Protein AF-A0A3R7CVQ9-F1 (afdb_monomer)

Sequence (141 aa):
MKHILGLKKDEKTDKIVISDDAREYREIAVYHALCWIHEIRLYKKLNPLIDYHRVQLKKFPTRVWAFYDLLDRFRKNPDEEEKGKLETEFDELFSIETGYEELDKRIALTKKKKEELLLVLRFPEIPLHNNPAELALREPW

Foldseek 3Di:
DCVVVVHDVQDADCDEAEELPDVVNVRHHPHYAYQLLSLLVVLVPDDDDDPLVVVLSQPLSVLSVVLVVLLLVCLVPPDPVSLVVSLVSLQVSLCDDSVPVVVVVSSVVVSVCSCRQSVCNVVSPDDSHNDPVSVVVPDHD

Structure (mmCIF, N/CA/C/O backbone):
data_AF-A0A3R7CVQ9-F1
#
_entry.id   AF-A0A3R7CVQ9-F1
#
loop_
_atom_site.group_PDB
_atom_site.id
_atom_site.type_symbol
_atom_site.label_atom_id
_atom_site.label_alt_id
_atom_site.label_comp_id
_atom_site.label_asym_id
_atom_site.label_entity_id
_atom_site.label_seq_id
_atom_site.pdbx_PDB_ins_code
_atom_site.Cartn_x
_atom_site.Cartn_y
_atom_site.Cartn_z
_atom_site.occupancy
_atom_site.B_iso_or_equiv
_atom_site.auth_seq_id
_atom_site.auth_comp_id
_atom_site.auth_asym_id
_atom_site.auth_atom_id
_atom_site.pdbx_PDB_model_num
ATOM 1 N N . MET A 1 1 ? -16.492 20.052 3.100 1.00 57.16 1 MET A N 1
ATOM 2 C CA . MET A 1 1 ? -16.588 18.794 3.878 1.00 57.16 1 MET A CA 1
ATOM 3 C C . MET A 1 1 ? -16.961 19.016 5.348 1.00 57.16 1 MET A C 1
ATOM 5 O O . MET A 1 1 ? -18.021 18.554 5.736 1.00 57.16 1 MET A O 1
ATOM 9 N N . LYS A 1 2 ? -16.182 19.763 6.154 1.00 56.28 2 LYS A N 1
ATOM 10 C CA . LYS A 1 2 ? -16.447 19.983 7.602 1.00 56.28 2 LYS A CA 1
ATOM 11 C C . LYS A 1 2 ? -17.868 20.489 7.924 1.00 56.28 2 LYS A C 1
ATOM 13 O O . LYS A 1 2 ? -18.545 19.898 8.752 1.00 56.28 2 LYS A O 1
ATOM 18 N N . HIS A 1 3 ? -18.366 21.481 7.176 1.00 55.53 3 HIS A N 1
ATOM 19 C CA . HIS A 1 3 ? -19.740 21.998 7.314 1.00 55.53 3 HIS A CA 1
ATOM 20 C C . HIS A 1 3 ? -20.831 20.969 6.951 1.00 55.53 3 HIS A C 1
ATOM 22 O O . HIS A 1 3 ? -21.916 20.998 7.516 1.00 55.53 3 HIS A O 1
ATOM 28 N N . ILE A 1 4 ? -20.559 20.044 6.021 1.00 61.12 4 ILE A N 1
ATOM 29 C CA . ILE A 1 4 ? -21.501 18.971 5.641 1.00 61.12 4 ILE A CA 1
ATOM 30 C C . ILE A 1 4 ? -21.590 17.922 6.761 1.00 61.12 4 ILE A C 1
ATOM 32 O O . ILE A 1 4 ? -22.634 17.317 6.965 1.00 61.12 4 ILE A O 1
ATOM 36 N N . LEU A 1 5 ? -20.499 17.742 7.509 1.00 60.06 5 LEU A N 1
ATOM 37 C CA . LEU A 1 5 ? -20.394 16.805 8.627 1.00 60.06 5 LEU A CA 1
ATOM 38 C C . LEU A 1 5 ? -20.748 17.435 9.986 1.00 60.06 5 LEU A C 1
ATOM 40 O O . LEU A 1 5 ? -20.657 16.753 11.000 1.00 60.06 5 LEU A O 1
ATOM 44 N N . GLY A 1 6 ? -21.129 18.718 10.022 1.00 64.31 6 GLY A N 1
ATOM 45 C CA . GLY A 1 6 ? -21.463 19.436 11.258 1.00 64.31 6 GLY A CA 1
ATOM 46 C C . GLY A 1 6 ? -20.279 19.707 12.196 1.00 64.31 6 GLY A C 1
ATOM 47 O O . GLY A 1 6 ? -20.505 20.060 13.349 1.00 64.31 6 GLY A O 1
ATOM 48 N N . LEU A 1 7 ? -19.036 19.553 11.726 1.00 66.06 7 LEU A N 1
ATOM 49 C CA . LEU A 1 7 ? -17.829 19.748 12.537 1.00 66.06 7 LEU A CA 1
ATOM 50 C C . LEU A 1 7 ? 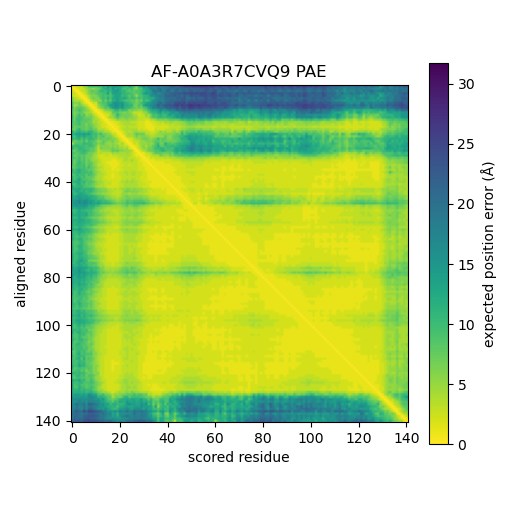-17.507 21.239 12.693 1.00 66.06 7 LEU A C 1
ATOM 52 O O . LEU A 1 7 ? -17.510 21.991 11.707 1.00 66.06 7 LEU A O 1
ATOM 56 N N . LYS A 1 8 ? -17.177 21.663 13.919 1.00 72.31 8 LYS A N 1
ATOM 57 C CA . LYS A 1 8 ? -16.648 23.008 14.189 1.00 72.31 8 LYS A CA 1
ATOM 58 C C . LYS A 1 8 ? -15.263 23.183 13.559 1.00 72.31 8 LYS A C 1
ATOM 60 O O . LYS A 1 8 ? -14.588 22.231 13.164 1.00 72.31 8 LYS A O 1
ATOM 65 N N . LYS A 1 9 ? -14.821 24.440 13.459 1.00 58.44 9 LYS A N 1
ATOM 66 C CA . LYS A 1 9 ? -13.445 24.765 13.065 1.00 58.44 9 LYS A CA 1
ATOM 67 C C . LYS A 1 9 ? -12.492 24.071 14.055 1.00 58.44 9 LYS A C 1
ATOM 69 O O . LYS A 1 9 ? -12.669 24.222 15.256 1.00 58.44 9 LYS A O 1
ATOM 74 N N . ASP A 1 10 ? -11.564 23.277 13.523 1.00 68.31 10 ASP A N 1
ATOM 75 C CA . ASP A 1 10 ? -10.558 22.470 14.243 1.00 68.31 10 ASP A CA 1
ATOM 76 C C . ASP A 1 10 ? -11.056 21.186 14.943 1.00 68.31 10 ASP A C 1
ATOM 78 O O . ASP A 1 10 ? -10.265 20.466 15.549 1.00 68.31 10 ASP A O 1
ATOM 82 N N . GLU A 1 11 ? -12.334 20.826 14.789 1.00 75.19 11 GLU A N 1
ATOM 83 C CA . GLU A 1 11 ? -12.881 19.562 15.294 1.00 75.19 11 GLU A CA 1
ATOM 84 C C . GLU A 1 11 ? -12.621 18.411 14.305 1.00 75.19 11 GLU A C 1
ATOM 86 O O . GLU A 1 11 ? -12.920 18.517 13.109 1.00 75.19 11 GLU A O 1
ATOM 91 N N . LYS A 1 12 ? -12.072 17.299 14.810 1.00 77.88 12 LYS A N 1
ATOM 92 C CA . LYS A 1 12 ? -11.920 16.038 14.073 1.00 77.88 12 LYS A CA 1
ATOM 93 C C . LYS A 1 12 ? -12.918 15.012 14.594 1.00 77.88 12 LYS A C 1
ATOM 95 O O . LYS A 1 12 ? -13.180 14.956 15.788 1.00 77.88 12 LYS A O 1
ATOM 100 N N . THR A 1 13 ? -13.445 14.181 13.702 1.00 78.81 13 THR A N 1
ATOM 101 C CA . THR A 1 13 ? -14.254 13.025 14.097 1.00 78.81 13 THR A CA 1
ATOM 102 C C . THR A 1 13 ? -13.368 11.838 14.474 1.00 78.81 13 THR A C 1
ATOM 104 O O . THR A 1 13 ? -12.342 11.597 13.835 1.00 78.81 13 THR A O 1
ATOM 107 N N . ASP A 1 14 ? -13.805 11.056 15.460 1.00 79.62 14 ASP A N 1
ATOM 108 C CA . ASP A 1 14 ? -13.195 9.764 15.808 1.00 79.62 14 ASP A CA 1
ATOM 109 C C . ASP A 1 14 ? -13.540 8.656 14.797 1.00 79.62 14 ASP A C 1
ATOM 111 O O . ASP A 1 14 ? -13.002 7.552 14.863 1.00 79.62 14 ASP A O 1
ATOM 115 N N . LYS A 1 15 ? -14.434 8.933 13.835 1.00 84.38 15 LYS A N 1
ATOM 116 C CA . LYS A 1 15 ? -14.744 8.001 12.747 1.00 84.38 15 LYS A CA 1
ATOM 117 C C . LYS A 1 15 ? -13.544 7.846 11.821 1.00 84.38 15 LYS A C 1
ATOM 119 O O . LYS A 1 15 ? -12.956 8.834 11.384 1.00 84.38 15 LYS A O 1
ATOM 124 N N . ILE A 1 16 ? -13.260 6.603 11.447 1.00 86.81 16 ILE A N 1
ATOM 125 C CA . ILE A 1 16 ? -12.266 6.296 10.422 1.00 86.81 16 ILE A CA 1
ATOM 126 C C . ILE A 1 16 ? -12.828 6.704 9.061 1.00 86.81 16 ILE A C 1
ATOM 128 O O . ILE A 1 16 ? -13.945 6.330 8.695 1.00 86.81 16 ILE A O 1
ATOM 132 N N . VAL A 1 17 ? -12.049 7.473 8.307 1.00 88.94 17 VAL A N 1
ATOM 133 C CA . VAL A 1 17 ? -12.377 7.863 6.932 1.00 88.94 17 VAL A CA 1
ATOM 134 C C . VAL A 1 17 ? -11.437 7.150 5.972 1.00 88.94 17 VAL A C 1
ATOM 136 O O . VAL A 1 17 ? -10.241 7.086 6.234 1.00 88.94 17 VAL A O 1
ATOM 139 N N . ILE A 1 18 ? -11.964 6.654 4.850 1.00 89.25 18 ILE A N 1
ATOM 140 C CA . ILE A 1 18 ? -11.174 6.069 3.760 1.00 89.25 18 ILE A CA 1
ATOM 141 C C . ILE A 1 18 ? -11.317 6.953 2.522 1.00 89.25 18 ILE A C 1
ATOM 143 O O . ILE A 1 18 ? -12.440 7.231 2.095 1.00 89.25 18 ILE A O 1
ATOM 147 N N . SER A 1 19 ? -10.205 7.390 1.929 1.00 89.06 19 SER A N 1
ATOM 148 C CA . SER A 1 19 ? -10.230 8.210 0.707 1.00 89.06 19 SER A CA 1
ATOM 149 C C . SER A 1 19 ? -9.088 7.892 -0.264 1.00 89.06 19 SER A C 1
ATOM 151 O O . SER A 1 19 ? -8.238 7.043 -0.009 1.00 89.06 19 SER A O 1
ATOM 153 N N . ASP A 1 20 ? -9.086 8.571 -1.405 1.00 83.00 20 ASP A N 1
ATOM 154 C CA . ASP A 1 20 ? -8.106 8.495 -2.493 1.00 83.00 20 ASP A CA 1
ATOM 155 C C . ASP A 1 20 ? -6.857 9.375 -2.277 1.00 83.00 20 ASP A C 1
ATOM 157 O O . ASP A 1 20 ? -6.151 9.679 -3.235 1.00 83.00 20 ASP A O 1
ATOM 161 N N . ASP A 1 21 ? -6.574 9.776 -1.031 1.00 80.69 21 ASP A N 1
ATOM 162 C CA . ASP A 1 21 ? -5.526 10.746 -0.659 1.00 80.69 21 ASP A CA 1
ATOM 163 C C . ASP A 1 21 ? -5.850 12.215 -1.010 1.00 80.69 21 ASP A C 1
ATOM 165 O O . ASP A 1 21 ? -4.967 13.072 -1.106 1.00 80.69 21 ASP A O 1
ATOM 169 N N . ALA A 1 22 ? -7.135 12.550 -1.159 1.00 75.12 22 ALA A N 1
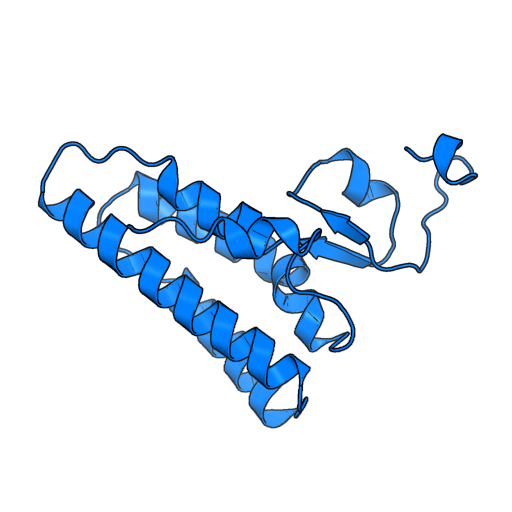ATOM 170 C CA . ALA A 1 22 ? -7.580 13.941 -1.206 1.00 75.12 22 ALA A CA 1
ATOM 171 C C . ALA A 1 22 ? -7.257 14.680 0.116 1.00 75.12 22 ALA A C 1
ATOM 173 O O . ALA A 1 22 ? -7.587 14.224 1.219 1.00 75.12 22 ALA A O 1
ATOM 174 N N . ARG A 1 23 ? -6.582 15.835 0.006 1.00 71.00 23 ARG A N 1
ATOM 175 C CA . ARG A 1 23 ? -5.997 16.587 1.140 1.00 71.00 23 ARG A CA 1
ATOM 176 C C . ARG A 1 23 ? -7.042 17.021 2.163 1.00 71.00 23 ARG A C 1
ATOM 178 O O . ARG A 1 23 ? -6.747 17.107 3.351 1.00 71.00 23 ARG A O 1
ATOM 185 N N . GLU A 1 24 ? -8.265 17.255 1.707 1.00 71.69 24 GLU A N 1
ATOM 186 C CA . GLU A 1 24 ? -9.402 17.714 2.495 1.00 71.69 24 GLU A CA 1
ATOM 187 C C . GLU A 1 24 ? -9.794 16.729 3.605 1.00 71.69 24 GLU A C 1
ATOM 189 O O . GLU A 1 24 ? -10.427 17.140 4.576 1.00 71.69 24 GLU A O 1
ATOM 194 N N . TYR A 1 25 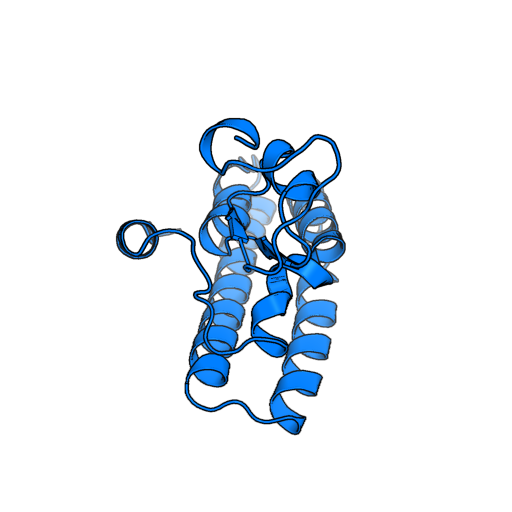? -9.414 15.450 3.492 1.00 70.12 25 TYR A N 1
ATOM 195 C CA . TYR A 1 25 ? -9.742 14.411 4.472 1.00 70.12 25 TYR A CA 1
ATOM 196 C C . TYR A 1 25 ? -8.747 14.320 5.640 1.00 70.12 25 TYR A C 1
ATOM 198 O O . TYR A 1 25 ? -9.114 13.888 6.734 1.00 70.12 25 TYR A O 1
ATOM 206 N N . ARG A 1 26 ? -7.511 14.802 5.466 1.00 69.81 26 ARG A N 1
ATOM 207 C CA . ARG A 1 26 ? -6.471 14.739 6.514 1.00 69.81 26 ARG A CA 1
ATOM 208 C C . ARG A 1 26 ? -6.814 15.584 7.746 1.00 69.81 26 ARG A C 1
ATOM 210 O O . ARG A 1 26 ? -6.346 15.333 8.857 1.00 69.81 26 ARG A O 1
ATOM 217 N N . GLU A 1 27 ? -7.660 16.593 7.561 1.00 73.44 27 GLU A N 1
ATOM 218 C CA . GLU A 1 27 ? -8.052 17.518 8.621 1.00 73.44 27 GLU A CA 1
ATOM 219 C C . GLU A 1 27 ? -9.411 17.218 9.261 1.00 73.44 27 GLU A C 1
ATOM 221 O O . GLU A 1 27 ? -9.839 17.996 10.114 1.00 73.44 27 GLU A O 1
ATOM 226 N N . ILE A 1 28 ? -10.119 16.164 8.838 1.00 77.56 28 ILE A N 1
ATOM 227 C CA . ILE A 1 28 ? -11.487 15.901 9.321 1.00 77.56 28 ILE A CA 1
ATOM 228 C C . ILE A 1 28 ? -11.587 14.711 10.266 1.00 77.56 28 ILE A C 1
ATOM 230 O O . ILE A 1 28 ? -12.525 14.678 11.052 1.00 77.56 28 ILE A O 1
ATOM 234 N N . ALA A 1 29 ? -10.651 13.762 10.211 1.00 81.81 29 ALA A N 1
ATOM 235 C CA . ALA A 1 29 ? -10.688 12.541 11.009 1.00 81.81 29 ALA A CA 1
ATOM 236 C C . ALA A 1 29 ? -9.405 12.363 11.824 1.00 81.81 29 ALA A C 1
ATOM 238 O O . ALA A 1 29 ? -8.316 12.759 11.393 1.00 81.81 29 ALA A O 1
ATOM 239 N N . VAL A 1 30 ? -9.545 11.776 13.013 1.00 83.75 30 VAL A N 1
ATOM 240 C CA . VAL A 1 30 ? -8.409 11.327 13.835 1.00 83.75 30 VAL A CA 1
ATOM 241 C C . VAL A 1 30 ? -7.674 10.186 13.132 1.00 83.75 30 VAL A C 1
ATOM 243 O O . VAL A 1 30 ? -6.448 10.153 13.125 1.00 83.75 30 VAL A O 1
ATOM 246 N N . TYR A 1 31 ? -8.433 9.303 12.481 1.00 88.56 31 TYR A N 1
ATOM 247 C CA . TYR A 1 31 ? -7.938 8.151 11.743 1.00 88.56 31 TYR A CA 1
ATOM 248 C C . TYR A 1 31 ? -8.315 8.263 10.266 1.00 88.56 31 TYR A C 1
ATOM 250 O O . TYR A 1 31 ? -9.496 8.322 9.911 1.00 88.56 31 TYR A O 1
ATOM 258 N N . HIS A 1 32 ? -7.307 8.283 9.398 1.00 91.62 32 HIS A N 1
ATOM 259 C CA . HIS A 1 32 ? -7.481 8.370 7.952 1.00 91.62 32 HIS A CA 1
ATOM 260 C C . HIS A 1 32 ? -6.769 7.197 7.283 1.00 91.62 32 HIS A C 1
ATOM 262 O O . HIS A 1 32 ? -5.554 7.065 7.384 1.00 91.62 32 HIS A O 1
ATOM 268 N N . ALA A 1 33 ? -7.546 6.335 6.633 1.00 93.75 33 ALA A N 1
ATOM 269 C CA . ALA A 1 33 ? -7.053 5.250 5.801 1.00 93.75 33 ALA A CA 1
ATOM 270 C C . ALA A 1 33 ? -7.024 5.672 4.329 1.00 93.75 33 ALA A C 1
ATOM 272 O O . ALA A 1 33 ? -7.877 6.431 3.853 1.00 93.75 33 ALA A O 1
ATOM 273 N N . LEU A 1 34 ? -6.076 5.117 3.581 1.00 94.88 34 LEU A N 1
ATOM 274 C CA . LEU A 1 34 ? -6.024 5.285 2.133 1.00 94.88 34 LEU A CA 1
ATOM 275 C C . LEU A 1 34 ? -6.622 4.083 1.408 1.00 94.88 34 LEU A C 1
ATOM 277 O O . LEU A 1 34 ? -6.418 2.931 1.780 1.00 94.88 34 LEU A O 1
ATOM 281 N N . CYS A 1 35 ? -7.363 4.367 0.338 1.00 94.12 35 CYS A N 1
ATOM 282 C CA . CYS A 1 35 ? -7.913 3.342 -0.535 1.00 94.12 35 CYS A CA 1
ATOM 283 C C . CYS A 1 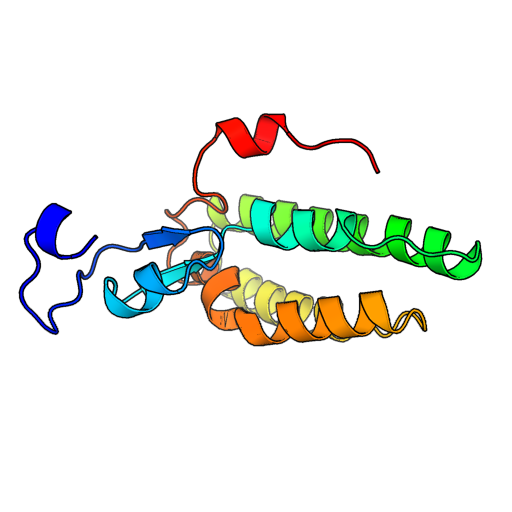35 ? -6.782 2.672 -1.328 1.00 94.12 35 CYS A C 1
ATOM 285 O O . CYS A 1 35 ? -6.161 3.289 -2.201 1.00 94.12 35 CYS A O 1
ATOM 287 N N . TRP A 1 36 ? -6.579 1.377 -1.092 1.00 95.56 36 TRP A N 1
ATOM 288 C CA . TRP A 1 36 ? -5.580 0.578 -1.798 1.00 95.56 36 TRP A CA 1
ATOM 289 C C . TRP A 1 36 ? -5.810 0.528 -3.306 1.00 95.56 36 TRP A C 1
ATOM 291 O O . TRP A 1 36 ? -4.853 0.522 -4.075 1.00 95.56 36 TRP A O 1
ATOM 301 N N . ILE A 1 37 ? -7.066 0.536 -3.759 1.00 92.56 37 ILE A N 1
ATOM 302 C CA . ILE A 1 37 ? -7.380 0.509 -5.193 1.00 92.56 37 ILE A CA 1
ATOM 303 C C . ILE A 1 37 ? -6.897 1.793 -5.872 1.00 92.56 37 ILE A C 1
ATOM 305 O O . ILE A 1 37 ? -6.328 1.739 -6.964 1.00 92.56 37 ILE A O 1
ATOM 309 N N . HIS A 1 38 ? -7.071 2.944 -5.217 1.00 92.12 38 HIS A N 1
ATOM 310 C CA . HIS A 1 38 ? -6.544 4.211 -5.716 1.00 92.12 38 HIS A CA 1
ATOM 311 C C . HIS A 1 38 ? -5.024 4.207 -5.760 1.00 92.12 38 HIS A C 1
ATOM 313 O O . HIS A 1 38 ? -4.463 4.595 -6.782 1.00 92.12 38 HIS A O 1
ATOM 319 N N . GLU A 1 39 ? -4.371 3.713 -4.709 1.00 94.88 39 GLU A N 1
ATOM 320 C CA . GLU A 1 39 ? -2.913 3.613 -4.674 1.00 94.88 39 GLU A CA 1
ATOM 321 C C . GLU A 1 39 ? -2.388 2.696 -5.795 1.00 94.88 39 GLU A C 1
ATOM 323 O O . GLU A 1 39 ? -1.515 3.095 -6.563 1.00 94.88 39 GLU A O 1
ATOM 328 N N . ILE A 1 40 ? -2.995 1.521 -6.000 1.00 93.88 40 ILE A N 1
ATOM 329 C CA . ILE A 1 40 ? -2.604 0.577 -7.061 1.00 93.88 40 ILE A CA 1
ATOM 330 C C . ILE A 1 40 ? -2.819 1.170 -8.466 1.00 93.88 40 ILE A C 1
ATOM 332 O O . ILE A 1 40 ? -1.999 0.978 -9.370 1.00 93.88 40 ILE A O 1
ATOM 336 N N . ARG A 1 41 ? -3.898 1.932 -8.684 1.00 91.44 41 ARG A N 1
ATOM 337 C CA . ARG A 1 41 ? -4.161 2.600 -9.975 1.00 91.44 41 ARG A CA 1
ATOM 338 C C . ARG A 1 41 ? -3.089 3.620 -10.345 1.00 91.44 41 ARG A C 1
ATOM 340 O O . ARG A 1 41 ? -2.929 3.925 -11.526 1.00 91.44 41 ARG A O 1
ATOM 347 N N . LEU A 1 42 ? -2.340 4.149 -9.380 1.00 93.75 42 LEU A N 1
ATOM 348 C CA . LEU A 1 42 ? -1.274 5.105 -9.665 1.00 93.75 42 LEU A CA 1
ATOM 349 C C . LEU A 1 42 ? -0.117 4.485 -10.453 1.00 93.75 42 LEU A C 1
ATOM 351 O O . LEU A 1 42 ? 0.501 5.195 -11.248 1.00 93.75 42 LEU A O 1
ATOM 355 N N . TYR A 1 43 ? 0.139 3.182 -10.299 1.00 94.88 43 TYR A N 1
ATOM 356 C CA . TYR A 1 43 ? 1.127 2.479 -11.118 1.00 94.88 43 TYR A CA 1
ATOM 357 C C . TYR A 1 43 ? 0.684 2.408 -12.591 1.00 94.88 43 TYR A C 1
ATOM 359 O O . TYR A 1 43 ? 1.517 2.550 -13.478 1.00 94.88 43 TYR A O 1
ATOM 367 N N . LYS A 1 44 ? -0.624 2.275 -12.881 1.00 89.81 44 LYS A N 1
ATOM 368 C CA . LYS A 1 44 ? -1.147 2.165 -14.265 1.00 89.81 44 LYS A CA 1
ATOM 369 C C . LYS A 1 44 ? -0.936 3.425 -15.095 1.00 89.81 44 LYS A C 1
ATOM 371 O O . LYS A 1 44 ? -0.987 3.376 -16.317 1.00 89.81 44 LYS A O 1
ATOM 376 N N . LYS A 1 45 ? -0.723 4.561 -14.429 1.00 91.88 45 LYS A N 1
ATOM 377 C CA . LYS A 1 45 ? -0.495 5.854 -15.081 1.00 91.88 45 LYS A CA 1
ATOM 378 C C . LYS A 1 45 ? 0.927 5.998 -15.632 1.00 91.88 45 LYS A C 1
ATOM 380 O O . LYS A 1 45 ? 1.200 6.979 -16.317 1.00 91.88 45 LYS A O 1
ATOM 385 N N . LEU A 1 46 ? 1.827 5.067 -15.313 1.00 95.25 46 LEU A N 1
ATOM 386 C CA . LEU A 1 46 ? 3.189 5.050 -15.835 1.00 95.25 46 LEU A CA 1
ATOM 387 C C . LEU A 1 46 ? 3.196 4.550 -17.285 1.00 95.25 46 LEU A C 1
ATOM 389 O O . LEU A 1 46 ? 2.512 3.584 -17.617 1.00 95.25 46 LEU A O 1
ATOM 393 N N . ASN A 1 47 ? 3.982 5.200 -18.145 1.00 94.31 47 ASN A N 1
ATOM 394 C CA . ASN A 1 47 ? 4.044 4.896 -19.576 1.00 94.31 47 ASN A CA 1
ATOM 395 C C . ASN A 1 47 ? 5.495 4.642 -20.029 1.00 94.31 47 ASN A C 1
ATOM 397 O O . ASN A 1 47 ? 6.112 5.502 -20.663 1.00 94.31 47 ASN A O 1
ATOM 401 N N . PRO A 1 48 ? 6.072 3.475 -19.690 1.00 94.62 48 PRO A N 1
ATOM 402 C CA . PRO A 1 48 ? 7.456 3.158 -20.012 1.00 94.62 48 PRO A CA 1
ATOM 403 C C . PRO A 1 48 ? 7.678 3.040 -21.523 1.00 94.62 48 PRO A C 1
ATOM 405 O O . PRO A 1 48 ? 6.900 2.397 -22.227 1.00 94.62 48 PRO A O 1
ATOM 408 N N . LEU A 1 49 ? 8.781 3.610 -22.014 1.00 92.69 49 LEU A N 1
ATOM 409 C CA . LEU A 1 49 ? 9.119 3.596 -23.442 1.00 92.69 49 LEU A CA 1
ATOM 410 C C . LEU A 1 49 ? 9.866 2.327 -23.874 1.00 92.69 49 LEU A C 1
ATOM 412 O O . LEU A 1 49 ? 9.644 1.851 -24.984 1.00 92.69 49 LEU A O 1
ATOM 416 N N . ILE A 1 50 ? 10.700 1.763 -22.995 1.00 95.12 50 ILE A N 1
ATOM 417 C CA . ILE A 1 50 ? 11.538 0.593 -23.293 1.00 95.12 50 ILE A CA 1
ATOM 418 C C . ILE A 1 50 ? 10.975 -0.695 -22.684 1.00 95.12 50 ILE A C 1
ATOM 420 O O . ILE A 1 50 ? 10.335 -0.679 -21.628 1.00 95.12 50 ILE A O 1
ATOM 424 N N . ASP A 1 51 ? 11.275 -1.825 -23.323 1.00 96.44 51 ASP A N 1
ATOM 425 C CA . ASP A 1 51 ? 10.720 -3.135 -22.962 1.00 96.44 51 ASP A CA 1
ATOM 426 C C . ASP A 1 51 ? 11.089 -3.577 -21.550 1.00 96.44 51 ASP A C 1
ATOM 428 O O . ASP A 1 51 ? 10.240 -4.090 -20.822 1.00 96.44 51 ASP A O 1
ATOM 432 N N . TYR A 1 52 ? 12.326 -3.311 -21.123 1.00 96.12 52 TYR A N 1
ATOM 433 C CA . TYR A 1 52 ? 12.759 -3.621 -19.762 1.00 96.12 52 TYR A CA 1
ATOM 434 C C . TYR A 1 52 ? 11.838 -2.963 -18.718 1.00 96.12 52 TYR A C 1
ATOM 436 O O . TYR A 1 52 ? 11.319 -3.645 -17.834 1.00 96.12 52 TYR A O 1
ATOM 444 N N . HIS A 1 53 ? 11.532 -1.670 -18.866 1.00 97.31 53 HIS A N 1
ATOM 445 C CA . HIS A 1 53 ? 10.633 -0.955 -17.954 1.00 97.31 53 HIS A CA 1
ATOM 446 C C . HIS A 1 53 ? 9.180 -1.441 -18.056 1.00 97.31 53 HIS A C 1
ATOM 448 O O . HIS A 1 53 ? 8.501 -1.530 -17.033 1.00 97.31 53 HIS A O 1
ATOM 454 N N . ARG A 1 54 ? 8.699 -1.825 -19.250 1.00 95.44 54 ARG A N 1
ATOM 455 C CA . ARG A 1 54 ? 7.373 -2.459 -19.409 1.00 95.44 54 ARG A CA 1
ATOM 456 C C . ARG A 1 54 ? 7.278 -3.757 -18.610 1.00 95.44 54 ARG A C 1
ATOM 458 O O . ARG A 1 54 ? 6.268 -4.003 -17.955 1.00 95.44 54 ARG A O 1
ATOM 465 N N . VAL A 1 55 ? 8.331 -4.576 -18.634 1.00 95.75 55 VAL A N 1
ATOM 466 C CA . VAL A 1 55 ? 8.392 -5.823 -17.859 1.00 95.75 55 VAL A CA 1
ATOM 467 C C . VAL A 1 55 ? 8.370 -5.536 -16.357 1.00 95.75 55 VAL A C 1
ATOM 469 O O . VAL A 1 55 ? 7.621 -6.197 -15.636 1.00 95.75 55 VAL A O 1
ATOM 472 N N . GLN A 1 56 ? 9.130 -4.545 -15.880 1.00 96.75 56 GLN A N 1
ATOM 473 C CA . GLN A 1 56 ? 9.101 -4.161 -14.462 1.00 96.75 56 GLN A CA 1
ATOM 474 C C . GLN A 1 56 ? 7.720 -3.651 -14.036 1.00 96.75 56 GLN A C 1
ATOM 476 O O . GLN A 1 56 ? 7.179 -4.107 -13.026 1.00 96.75 56 GLN A O 1
ATOM 481 N N . LEU A 1 57 ? 7.101 -2.791 -14.851 1.00 95.12 57 LEU A N 1
ATOM 482 C CA . LEU A 1 57 ? 5.772 -2.248 -14.578 1.00 95.12 57 LEU A CA 1
ATOM 483 C C . LEU A 1 57 ? 4.669 -3.313 -14.583 1.00 95.12 57 LEU A C 1
ATOM 485 O O . LEU A 1 57 ? 3.704 -3.171 -13.846 1.00 95.12 57 LEU A O 1
ATOM 489 N N . LYS A 1 58 ? 4.796 -4.401 -15.351 1.00 92.38 58 LYS A N 1
ATOM 490 C CA . LYS A 1 58 ? 3.849 -5.531 -15.275 1.00 92.38 58 LYS A CA 1
ATOM 491 C C . LYS A 1 58 ? 4.039 -6.377 -14.013 1.00 92.38 58 LYS A C 1
ATOM 493 O O . LYS A 1 58 ? 3.072 -6.853 -13.417 1.00 92.38 58 LYS A O 1
ATOM 498 N N . LYS A 1 59 ? 5.290 -6.573 -13.587 1.00 94.50 59 LYS A N 1
ATOM 499 C CA . LYS A 1 59 ? 5.626 -7.419 -12.431 1.00 94.50 59 LYS A CA 1
ATOM 500 C C . LYS A 1 59 ? 5.250 -6.772 -11.103 1.00 94.50 59 LYS A C 1
ATOM 502 O O . LYS A 1 59 ? 4.686 -7.448 -10.245 1.00 94.50 59 LYS A O 1
ATOM 507 N N . PHE A 1 60 ? 5.564 -5.491 -10.916 1.00 96.12 60 PHE A N 1
ATOM 508 C CA . PHE A 1 60 ? 5.447 -4.858 -9.601 1.00 96.12 60 PHE A CA 1
ATOM 509 C C . PHE A 1 60 ? 3.999 -4.790 -9.068 1.00 96.12 60 PHE A C 1
ATOM 511 O O . PHE A 1 60 ? 3.757 -5.291 -7.971 1.00 96.12 60 PHE A O 1
ATOM 518 N N . PRO A 1 61 ? 2.992 -4.313 -9.825 1.00 93.62 61 PRO A N 1
ATOM 519 C CA . PRO A 1 61 ? 1.606 -4.262 -9.357 1.00 93.62 61 PRO A CA 1
ATOM 520 C C . PRO A 1 61 ? 1.010 -5.637 -9.051 1.00 93.62 61 PRO A C 1
ATOM 522 O O . PRO A 1 61 ? 0.124 -5.738 -8.210 1.00 93.62 61 PRO A O 1
ATOM 525 N N . THR A 1 62 ? 1.504 -6.705 -9.687 1.00 93.50 62 THR A N 1
ATOM 526 C CA . THR A 1 62 ? 1.108 -8.081 -9.347 1.00 93.50 62 THR A CA 1
ATOM 527 C C . THR A 1 62 ? 1.504 -8.429 -7.910 1.00 93.50 62 THR A C 1
ATOM 529 O O . THR A 1 62 ? 0.722 -9.048 -7.193 1.00 93.50 62 THR A O 1
ATOM 532 N N . ARG A 1 63 ? 2.680 -7.973 -7.455 1.00 96.62 63 ARG A N 1
ATOM 533 C CA . ARG A 1 63 ? 3.124 -8.132 -6.061 1.00 96.62 63 ARG A CA 1
ATOM 534 C C . ARG A 1 63 ? 2.275 -7.297 -5.104 1.00 96.62 63 ARG A C 1
ATOM 536 O O . ARG A 1 63 ? 1.871 -7.799 -4.064 1.00 96.62 63 ARG A O 1
ATOM 543 N N . VAL A 1 64 ? 1.929 -6.066 -5.489 1.00 96.94 64 VAL A N 1
ATOM 544 C CA . VAL A 1 64 ? 1.041 -5.209 -4.681 1.00 96.94 64 VAL A CA 1
ATOM 545 C C . VAL A 1 64 ? -0.356 -5.819 -4.540 1.00 96.94 64 VAL A C 1
ATOM 547 O O . VAL A 1 64 ? -0.934 -5.781 -3.461 1.00 96.94 64 VAL A O 1
ATOM 550 N N . TRP A 1 65 ? -0.891 -6.443 -5.593 1.00 95.38 65 TRP A N 1
ATOM 551 C CA . TRP A 1 65 ? -2.152 -7.181 -5.502 1.00 95.38 65 TRP A CA 1
ATOM 552 C C . TRP A 1 65 ? -2.060 -8.411 -4.596 1.00 95.38 65 TRP A C 1
ATOM 554 O O . TRP A 1 65 ? -2.993 -8.661 -3.842 1.00 95.38 65 TRP A O 1
ATOM 564 N N . ALA A 1 66 ? -0.950 -9.152 -4.628 1.00 96.88 66 ALA A N 1
ATOM 565 C CA . ALA A 1 66 ? -0.747 -10.268 -3.704 1.00 96.88 66 ALA A CA 1
ATOM 566 C C . ALA A 1 66 ? -0.726 -9.791 -2.239 1.00 96.88 66 ALA A C 1
ATOM 568 O O . ALA A 1 66 ? -1.353 -10.413 -1.381 1.00 96.88 66 ALA A O 1
ATOM 569 N N . PHE A 1 67 ? -0.088 -8.648 -1.974 1.00 98.31 67 PHE A N 1
ATOM 570 C CA . PHE A 1 67 ? -0.106 -8.007 -0.660 1.00 98.31 67 PHE A CA 1
ATOM 571 C C . PHE A 1 67 ? -1.509 -7.509 -0.266 1.00 98.31 67 PHE A C 1
ATOM 573 O O . PHE A 1 67 ? -1.945 -7.692 0.867 1.00 98.31 67 PHE A O 1
ATOM 580 N N . TYR A 1 68 ? -2.276 -6.949 -1.204 1.00 97.00 68 TYR A N 1
ATOM 581 C CA . TYR A 1 68 ? -3.683 -6.604 -0.972 1.00 97.00 68 TYR A CA 1
ATOM 582 C C . TYR A 1 68 ? -4.514 -7.830 -0.554 1.00 97.00 68 TYR A C 1
ATOM 584 O O . TYR A 1 68 ? -5.303 -7.755 0.387 1.00 97.00 68 TYR A O 1
ATOM 592 N N . ASP A 1 69 ? -4.326 -8.968 -1.228 1.00 96.38 69 ASP A N 1
ATOM 593 C CA . ASP A 1 69 ? -5.040 -10.207 -0.907 1.00 96.38 69 ASP A CA 1
ATOM 594 C C . ASP A 1 69 ? -4.643 -10.742 0.487 1.00 96.38 69 ASP A C 1
ATOM 596 O O . ASP A 1 69 ? -5.482 -11.300 1.199 1.00 96.38 69 ASP A O 1
ATOM 600 N N . LEU A 1 70 ? -3.390 -10.536 0.914 1.00 98.00 70 LEU A N 1
ATOM 601 C CA . LEU A 1 70 ? -2.942 -10.810 2.285 1.00 98.00 70 LEU A CA 1
ATOM 602 C C . LEU A 1 70 ? -3.673 -9.936 3.310 1.00 98.00 70 LEU A C 1
ATOM 604 O O . LEU A 1 70 ? -4.221 -10.472 4.275 1.00 98.00 70 LEU A O 1
ATOM 608 N N . LEU A 1 71 ? -3.768 -8.626 3.068 1.00 97.94 71 LEU A N 1
ATOM 609 C CA . LEU A 1 71 ? -4.524 -7.719 3.935 1.00 97.94 71 LEU A CA 1
ATOM 610 C C . LEU A 1 71 ? -6.001 -8.119 4.035 1.00 97.94 71 LEU A C 1
ATOM 61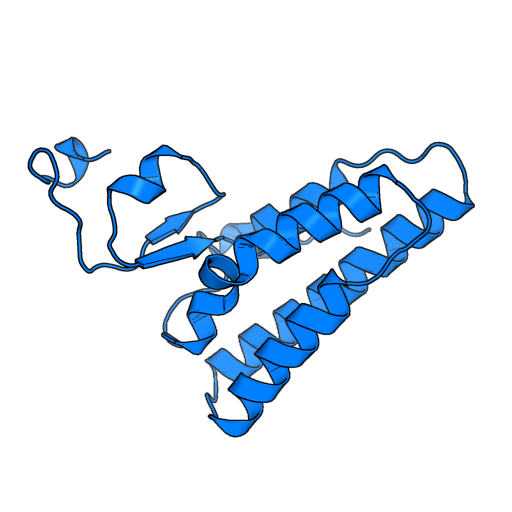2 O O . LEU A 1 71 ? -6.561 -8.111 5.129 1.00 97.94 71 LEU A O 1
ATOM 616 N N . ASP A 1 72 ? -6.644 -8.509 2.927 1.00 95.81 72 ASP A N 1
ATOM 617 C CA . ASP A 1 72 ? -8.053 -8.932 2.958 1.00 95.81 72 ASP A CA 1
ATOM 618 C C . ASP A 1 72 ? -8.251 -10.254 3.719 1.00 95.81 72 ASP A C 1
ATOM 620 O O . ASP A 1 72 ? -9.297 -10.453 4.343 1.00 95.81 72 ASP A O 1
ATOM 624 N N . ARG A 1 73 ? -7.256 -11.152 3.712 1.00 97.19 73 ARG A N 1
ATOM 625 C CA . ARG A 1 73 ? -7.262 -12.364 4.548 1.00 97.19 73 ARG A CA 1
ATOM 626 C C . ARG A 1 73 ? -7.095 -12.039 6.025 1.00 97.19 73 ARG A C 1
ATOM 628 O O . ARG A 1 73 ? -7.920 -12.492 6.815 1.00 97.19 73 ARG A O 1
ATOM 635 N N . PHE A 1 74 ? -6.090 -11.236 6.378 1.00 97.75 74 PHE A N 1
ATOM 636 C CA . PHE A 1 74 ? -5.874 -10.771 7.751 1.00 97.75 74 PHE A CA 1
ATOM 637 C C . PHE A 1 74 ? -7.146 -10.150 8.322 1.00 97.75 74 PHE A C 1
ATOM 639 O O . PHE A 1 74 ? -7.582 -10.479 9.417 1.00 97.75 74 PHE A O 1
ATOM 646 N N . ARG A 1 75 ? -7.818 -9.327 7.519 1.00 96.00 75 ARG A N 1
ATOM 647 C CA . ARG A 1 75 ? -9.060 -8.666 7.900 1.00 96.00 75 ARG A CA 1
ATOM 648 C C . ARG A 1 75 ? -10.163 -9.626 8.371 1.00 96.00 75 ARG A C 1
ATOM 650 O O . ARG A 1 75 ? -10.947 -9.293 9.253 1.00 96.00 75 ARG A O 1
ATOM 657 N N . LYS A 1 76 ? -10.233 -10.818 7.774 1.00 95.38 76 LYS A N 1
ATOM 658 C CA . LYS A 1 76 ? -11.234 -11.850 8.099 1.00 95.38 76 LYS A CA 1
ATOM 659 C C . LYS A 1 76 ? -10.860 -12.669 9.334 1.00 95.38 76 LYS A C 1
ATOM 661 O O . LYS A 1 76 ? -11.745 -13.274 9.931 1.00 95.38 76 LYS A O 1
ATOM 666 N N . ASN A 1 77 ? -9.578 -12.718 9.683 1.00 95.69 77 ASN A N 1
ATOM 667 C CA . ASN A 1 77 ? -9.055 -13.467 10.819 1.00 95.69 77 ASN A CA 1
ATOM 668 C C . ASN A 1 77 ? -7.801 -12.760 11.367 1.00 95.69 77 ASN A C 1
ATOM 670 O O . ASN A 1 77 ? -6.686 -13.182 11.043 1.00 95.69 77 ASN A O 1
ATOM 674 N N . PRO A 1 78 ? -7.974 -11.656 12.117 1.00 95.50 78 PRO A N 1
ATOM 675 C CA . PRO A 1 78 ? -6.855 -10.851 12.581 1.00 95.50 78 PRO A CA 1
ATOM 676 C C . PRO A 1 78 ? -6.042 -11.615 13.623 1.00 95.50 78 PRO A C 1
ATOM 678 O O . PRO A 1 78 ? -6.593 -12.218 14.543 1.00 95.50 78 PRO A O 1
ATOM 681 N N . ASP A 1 79 ? -4.726 -11.556 13.470 1.00 95.25 79 ASP A N 1
ATOM 682 C CA . ASP A 1 79 ? -3.756 -12.227 14.325 1.00 95.25 79 ASP A CA 1
ATOM 683 C C . ASP A 1 79 ? -2.539 -11.314 14.539 1.00 95.25 79 ASP A C 1
ATOM 685 O O . ASP A 1 79 ? -2.028 -10.717 13.591 1.00 95.25 79 ASP A O 1
ATOM 689 N N . GLU A 1 80 ? -2.086 -11.159 15.785 1.00 93.38 80 GLU A N 1
ATOM 690 C CA . GLU A 1 80 ? -1.010 -10.209 16.107 1.00 93.38 80 GLU A CA 1
ATOM 691 C C . GLU A 1 80 ? 0.358 -10.644 15.552 1.00 93.38 80 GLU A C 1
ATOM 693 O O . GLU A 1 80 ? 1.187 -9.785 15.246 1.00 93.38 80 GLU A O 1
ATOM 698 N N . GLU A 1 81 ? 0.605 -11.946 15.367 1.00 95.81 81 GLU A N 1
ATOM 699 C CA . GLU A 1 81 ? 1.833 -12.419 14.717 1.00 95.81 81 GLU A CA 1
ATOM 700 C C . GLU A 1 81 ? 1.802 -12.087 13.218 1.00 95.81 81 GLU A C 1
ATOM 702 O O . GLU A 1 81 ? 2.768 -11.546 12.671 1.00 95.81 81 GLU A O 1
ATOM 707 N N . GLU A 1 82 ? 0.671 -12.349 12.558 1.00 96.44 82 GLU A N 1
ATOM 708 C CA . GLU A 1 82 ? 0.462 -12.026 11.144 1.00 96.44 82 GLU A CA 1
ATOM 709 C C . GLU A 1 82 ? 0.542 -10.519 10.882 1.00 96.44 82 GLU A C 1
ATOM 711 O O . GLU A 1 82 ? 1.127 -10.084 9.892 1.00 96.44 82 GLU A O 1
ATOM 716 N N . LYS A 1 83 ? 0.033 -9.696 11.801 1.00 97.75 83 LYS A N 1
ATOM 717 C CA . LYS A 1 83 ? 0.155 -8.238 11.726 1.00 97.75 83 LYS A CA 1
ATOM 718 C C . LYS A 1 83 ? 1.609 -7.780 11.609 1.00 97.75 83 LYS A C 1
ATOM 720 O O . LYS A 1 83 ? 1.926 -7.004 10.708 1.00 97.75 83 LYS A O 1
ATOM 725 N N . GLY A 1 84 ? 2.495 -8.280 12.473 1.00 97.81 84 GLY A N 1
ATOM 726 C CA . GLY A 1 84 ? 3.921 -7.938 12.420 1.00 97.81 84 GLY A CA 1
ATOM 727 C C . GLY A 1 84 ? 4.596 -8.411 11.126 1.00 97.81 84 GLY A C 1
ATOM 728 O O . GLY A 1 84 ? 5.439 -7.704 10.561 1.00 97.81 84 GLY A O 1
ATOM 729 N N . LYS A 1 85 ? 4.180 -9.572 10.600 1.00 98.19 85 LYS A N 1
ATOM 730 C CA . LYS A 1 85 ? 4.648 -10.073 9.296 1.00 98.19 85 LYS A CA 1
ATOM 731 C C . LYS A 1 85 ? 4.218 -9.155 8.156 1.00 98.19 85 LYS A C 1
ATOM 733 O O . LYS A 1 85 ? 5.055 -8.801 7.333 1.00 98.19 85 LYS A O 1
ATOM 738 N N . LEU A 1 86 ? 2.965 -8.701 8.143 1.00 98.69 86 LEU A N 1
ATOM 739 C CA . LEU A 1 86 ? 2.442 -7.797 7.112 1.00 98.69 86 LEU A CA 1
ATOM 740 C C . LEU A 1 86 ? 3.118 -6.425 7.134 1.00 98.69 86 LEU A C 1
ATOM 742 O O . LEU A 1 86 ? 3.382 -5.853 6.077 1.00 98.69 86 LEU A O 1
ATOM 746 N N . GLU A 1 87 ? 3.438 -5.898 8.317 1.00 98.56 87 GLU A N 1
ATOM 747 C CA . GLU A 1 87 ? 4.211 -4.656 8.439 1.00 98.56 87 GLU A CA 1
ATOM 748 C C . GLU A 1 87 ? 5.626 -4.793 7.868 1.00 98.56 87 GLU A C 1
ATOM 750 O O . GLU A 1 87 ? 6.120 -3.846 7.248 1.00 98.56 87 GLU A O 1
ATOM 755 N N . THR A 1 88 ? 6.254 -5.957 8.058 1.00 98.56 88 THR A N 1
ATOM 756 C CA . THR A 1 88 ? 7.582 -6.276 7.513 1.00 98.56 88 THR A CA 1
ATOM 757 C C . THR A 1 88 ? 7.522 -6.483 6.001 1.00 98.56 88 THR A C 1
ATOM 759 O O . THR A 1 88 ? 8.293 -5.873 5.264 1.00 98.56 88 THR A O 1
ATOM 762 N N . GLU A 1 89 ? 6.557 -7.266 5.516 1.00 98.62 89 GLU A N 1
ATOM 763 C CA . GLU A 1 89 ? 6.370 -7.532 4.088 1.00 98.62 89 GLU A CA 1
ATOM 764 C C . GLU A 1 89 ? 6.047 -6.248 3.310 1.00 98.62 89 GLU A C 1
ATOM 766 O O . GLU A 1 89 ? 6.540 -6.060 2.197 1.00 98.62 89 GLU A O 1
ATOM 771 N N . PHE A 1 90 ? 5.296 -5.313 3.907 1.00 98.75 90 PHE A N 1
ATOM 772 C CA . PHE A 1 90 ? 5.107 -3.978 3.337 1.00 98.75 90 PHE A CA 1
ATOM 773 C C . PHE A 1 90 ? 6.447 -3.255 3.151 1.00 98.75 90 PHE A C 1
ATOM 775 O O . PHE A 1 90 ? 6.721 -2.721 2.073 1.00 98.75 90 PHE A O 1
ATOM 782 N N . ASP A 1 91 ? 7.289 -3.221 4.189 1.00 98.69 91 ASP A N 1
ATOM 783 C CA . ASP A 1 91 ? 8.575 -2.524 4.122 1.00 98.69 91 ASP A CA 1
ATOM 784 C C . ASP A 1 91 ? 9.492 -3.136 3.067 1.00 98.69 91 ASP A C 1
ATOM 786 O O . ASP A 1 91 ? 10.136 -2.394 2.323 1.00 98.69 91 ASP A O 1
ATOM 790 N N . GLU A 1 92 ? 9.524 -4.462 2.960 1.00 98.62 92 GLU A N 1
ATOM 791 C CA . GLU A 1 92 ? 10.300 -5.176 1.946 1.00 98.62 92 GLU A CA 1
ATOM 792 C C . GLU A 1 92 ? 9.776 -4.894 0.532 1.00 98.62 92 GLU A C 1
ATOM 794 O O . GLU A 1 92 ? 10.540 -4.471 -0.343 1.00 98.62 92 GLU A O 1
ATOM 799 N N . LEU A 1 93 ? 8.465 -5.047 0.309 1.00 98.62 93 LEU A N 1
ATOM 800 C CA . LEU A 1 93 ? 7.817 -4.820 -0.984 1.00 98.62 93 LEU A CA 1
ATOM 801 C C . LEU A 1 93 ? 8.046 -3.392 -1.491 1.00 98.62 93 LEU A C 1
ATOM 803 O O . LEU A 1 93 ? 8.398 -3.192 -2.656 1.00 98.62 93 LEU A O 1
ATOM 807 N N . PHE A 1 94 ? 7.879 -2.391 -0.626 1.00 98.56 94 PHE A N 1
ATOM 808 C CA . PHE A 1 94 ? 8.041 -0.987 -1.004 1.00 98.56 94 PHE A CA 1
ATOM 809 C C . PHE A 1 94 ? 9.478 -0.460 -0.854 1.00 98.56 94 PHE A C 1
ATOM 811 O O . PHE A 1 94 ? 9.705 0.743 -0.981 1.00 98.56 94 PHE A O 1
ATOM 818 N N . SER A 1 95 ? 10.459 -1.344 -0.636 1.00 98.12 95 SER A N 1
ATOM 819 C CA . SER A 1 95 ? 11.898 -1.039 -0.749 1.00 98.12 95 SER A CA 1
ATOM 820 C C . SER A 1 95 ? 12.535 -1.575 -2.034 1.00 98.12 95 SER A C 1
ATOM 822 O O . SER A 1 95 ? 13.735 -1.411 -2.230 1.00 98.12 95 SER A O 1
ATOM 824 N N . ILE A 1 96 ? 11.760 -2.224 -2.907 1.00 98.12 96 ILE A N 1
ATOM 825 C CA . ILE A 1 96 ? 12.265 -2.744 -4.180 1.00 98.12 96 ILE A CA 1
ATOM 826 C C . ILE A 1 96 ? 12.689 -1.596 -5.099 1.00 98.12 96 ILE A C 1
ATOM 828 O O . ILE A 1 96 ? 11.901 -0.700 -5.395 1.00 98.12 96 ILE A O 1
ATOM 832 N N . GLU A 1 97 ? 13.900 -1.710 -5.635 1.00 97.44 97 GLU A N 1
ATOM 833 C CA . GLU A 1 97 ? 14.390 -0.907 -6.752 1.00 97.44 97 GLU A CA 1
ATOM 834 C C . GLU A 1 97 ? 14.316 -1.736 -8.040 1.00 97.44 97 GLU A C 1
ATOM 836 O O . GLU A 1 97 ? 14.814 -2.862 -8.120 1.00 97.44 97 GLU A O 1
ATOM 841 N N . THR A 1 98 ? 13.644 -1.201 -9.056 1.00 96.81 98 THR A N 1
ATOM 842 C CA . THR A 1 98 ? 13.370 -1.895 -10.324 1.00 96.81 98 THR A CA 1
ATOM 843 C C . THR A 1 98 ? 14.318 -1.472 -11.446 1.00 96.81 98 THR A C 1
ATOM 845 O O . THR A 1 98 ? 14.408 -2.147 -12.479 1.00 96.81 98 THR A O 1
ATOM 848 N N . GLY A 1 99 ? 15.016 -0.347 -11.264 1.00 95.94 99 GLY A N 1
ATOM 849 C CA . GLY A 1 99 ? 15.807 0.309 -12.302 1.00 95.94 99 GLY A CA 1
ATOM 850 C C . GLY A 1 99 ? 14.957 1.121 -13.283 1.00 95.94 99 GLY A C 1
ATOM 851 O O . GLY A 1 99 ? 15.503 1.717 -14.207 1.00 95.94 99 GLY A O 1
ATOM 852 N N . TYR A 1 100 ? 13.633 1.164 -13.093 1.00 97.56 100 TYR A N 1
ATOM 853 C CA . TYR A 1 100 ? 12.741 2.088 -13.780 1.00 97.56 100 TYR A CA 1
ATOM 854 C C . TYR A 1 100 ? 12.443 3.268 -12.850 1.00 97.56 100 TYR A C 1
ATOM 856 O O . TYR A 1 100 ? 11.557 3.198 -12.003 1.00 97.56 100 TYR A O 1
ATOM 864 N N . GLU A 1 101 ? 13.149 4.380 -13.052 1.00 97.56 101 GLU A N 1
ATOM 865 C CA . GLU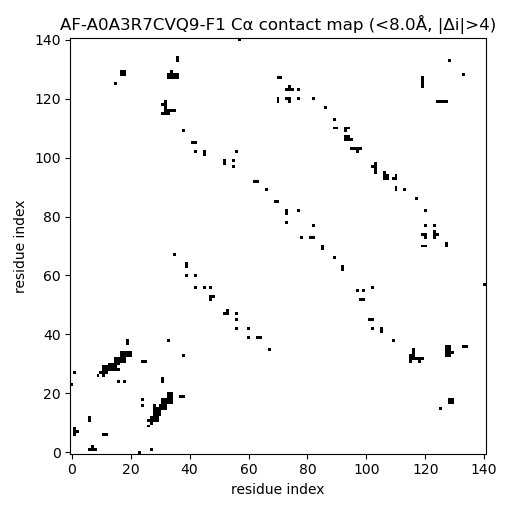 A 1 101 ? 13.139 5.532 -12.140 1.00 97.56 101 GLU A CA 1
ATOM 866 C C . GLU A 1 101 ? 11.732 6.055 -11.783 1.00 97.56 101 GLU A C 1
ATOM 868 O O . GLU A 1 101 ? 11.472 6.405 -10.633 1.00 97.56 101 GLU A O 1
ATOM 873 N N . GLU A 1 102 ? 10.792 6.112 -12.734 1.00 97.81 102 GLU A N 1
ATOM 874 C CA . GLU A 1 102 ? 9.429 6.587 -12.443 1.00 97.81 102 GLU A CA 1
ATOM 875 C C . GLU A 1 102 ? 8.631 5.598 -11.582 1.00 97.81 102 GLU A C 1
ATOM 877 O O . GLU A 1 102 ? 7.834 6.018 -10.738 1.00 97.81 102 GLU A O 1
ATOM 882 N N . LEU A 1 103 ? 8.856 4.294 -11.772 1.00 98.12 103 LEU A N 1
ATOM 883 C CA . LEU A 1 103 ? 8.279 3.259 -10.921 1.00 98.12 103 LEU A CA 1
ATOM 884 C C . LEU A 1 103 ? 8.910 3.305 -9.531 1.00 98.12 103 LEU A C 1
ATOM 886 O O . LEU A 1 103 ? 8.173 3.342 -8.553 1.00 98.12 103 LEU A O 1
ATOM 890 N N . ASP A 1 104 ? 10.230 3.426 -9.431 1.00 98.50 104 ASP A N 1
ATOM 891 C CA . ASP A 1 104 ? 10.940 3.499 -8.148 1.00 98.50 104 ASP A CA 1
ATOM 892 C C . ASP A 1 104 ? 10.505 4.735 -7.337 1.00 98.50 104 ASP A C 1
ATOM 894 O O . ASP A 1 104 ? 10.202 4.646 -6.143 1.00 98.50 104 ASP A O 1
ATOM 898 N N . LYS A 1 105 ? 10.324 5.886 -8.003 1.00 98.38 105 LYS A N 1
ATOM 899 C CA . LYS A 1 105 ? 9.710 7.080 -7.395 1.00 98.38 105 LYS A CA 1
ATOM 900 C C . LYS A 1 105 ? 8.295 6.804 -6.893 1.00 98.38 105 LYS A C 1
ATOM 902 O O . LYS A 1 105 ? 7.935 7.259 -5.807 1.00 98.38 105 LYS A O 1
ATOM 907 N N . ARG A 1 106 ? 7.475 6.080 -7.665 1.00 98.12 106 ARG A N 1
ATOM 908 C CA . ARG A 1 106 ? 6.113 5.720 -7.248 1.00 98.12 106 ARG A CA 1
ATOM 909 C C . ARG A 1 106 ? 6.129 4.807 -6.024 1.00 98.12 106 ARG A C 1
ATOM 911 O O . ARG A 1 106 ? 5.383 5.07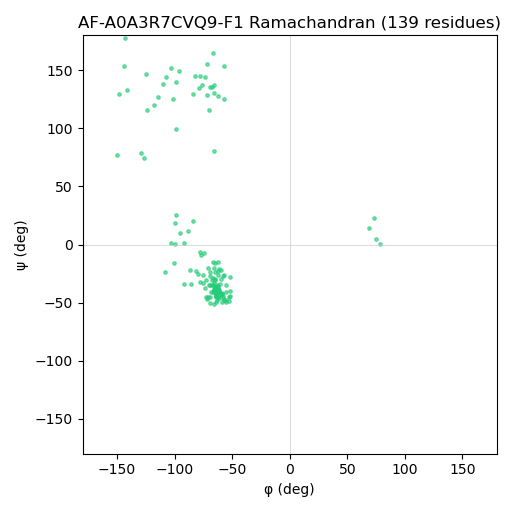8 -5.090 1.00 98.12 106 ARG A O 1
ATOM 918 N N . ILE A 1 107 ? 6.987 3.790 -6.011 1.00 98.44 107 ILE A N 1
ATOM 919 C CA . ILE A 1 107 ? 7.173 2.856 -4.891 1.00 98.44 107 ILE A CA 1
ATOM 920 C C . ILE A 1 107 ? 7.534 3.622 -3.615 1.00 98.44 107 ILE A C 1
ATOM 922 O O . ILE A 1 107 ? 6.885 3.450 -2.583 1.00 98.44 107 ILE A O 1
ATOM 926 N N . ALA A 1 108 ? 8.494 4.545 -3.699 1.00 98.44 108 ALA A N 1
ATOM 927 C CA . ALA A 1 108 ? 8.901 5.368 -2.564 1.00 98.44 108 ALA A CA 1
ATOM 928 C C . ALA A 1 108 ? 7.774 6.280 -2.042 1.00 98.44 108 ALA A C 1
ATOM 930 O O . ALA A 1 108 ? 7.681 6.520 -0.837 1.00 98.44 108 ALA A O 1
ATOM 931 N N . LEU A 1 109 ? 6.906 6.796 -2.922 1.00 97.88 109 LEU A N 1
ATOM 932 C CA . LEU A 1 109 ? 5.723 7.560 -2.507 1.00 97.88 109 LEU A CA 1
ATOM 933 C C . LEU A 1 109 ? 4.710 6.679 -1.772 1.00 97.88 109 LEU A C 1
ATOM 935 O O . LEU A 1 109 ? 4.168 7.123 -0.763 1.00 97.88 109 LEU A O 1
ATOM 939 N N . THR A 1 110 ? 4.489 5.448 -2.234 1.00 98.12 110 THR A N 1
ATOM 940 C CA . THR A 1 110 ? 3.625 4.478 -1.548 1.00 98.12 110 THR A CA 1
ATOM 941 C C . THR A 1 110 ? 4.193 4.102 -0.181 1.00 98.12 110 THR A C 1
ATOM 943 O O . THR A 1 110 ? 3.461 4.117 0.805 1.00 98.12 110 THR A O 1
ATOM 946 N N . LYS A 1 111 ? 5.513 3.880 -0.078 1.00 98.44 111 LYS A N 1
ATOM 947 C CA . LYS A 1 111 ? 6.191 3.580 1.195 1.00 98.44 111 LYS A CA 1
ATOM 948 C C . LYS A 1 111 ? 5.938 4.648 2.261 1.00 98.44 111 LYS A C 1
ATOM 950 O O . LYS A 1 111 ? 5.718 4.328 3.423 1.00 98.44 111 LYS A O 1
ATOM 955 N N . LYS A 1 112 ? 5.944 5.926 1.870 1.00 97.81 112 LYS A N 1
ATOM 956 C CA . LYS A 1 112 ? 5.703 7.059 2.784 1.00 97.81 112 LYS A CA 1
ATOM 957 C C . LYS A 1 112 ? 4.280 7.112 3.346 1.00 97.81 112 LYS A C 1
ATOM 959 O O . LYS A 1 112 ? 4.063 7.840 4.302 1.00 97.81 112 LYS A O 1
ATOM 964 N N . LYS A 1 113 ? 3.342 6.369 2.755 1.00 97.19 113 LYS A N 1
ATOM 965 C CA . LYS A 1 113 ? 1.931 6.289 3.154 1.00 97.19 113 LYS A CA 1
ATOM 966 C C . LYS A 1 113 ? 1.625 5.036 3.987 1.00 97.19 113 LYS A C 1
ATOM 968 O O . LYS A 1 113 ? 0.483 4.581 4.026 1.00 97.19 113 LYS A O 1
ATOM 973 N N . LYS A 1 114 ? 2.657 4.407 4.569 1.00 97.94 114 LYS A N 1
ATOM 974 C CA . LYS A 1 114 ? 2.543 3.132 5.293 1.00 97.94 114 LYS A CA 1
ATOM 975 C C . LYS A 1 114 ? 1.460 3.179 6.363 1.00 97.94 114 LYS A C 1
ATOM 977 O O . LYS A 1 114 ? 0.633 2.276 6.418 1.00 97.94 114 LYS A O 1
ATOM 982 N N . GLU A 1 115 ? 1.467 4.217 7.193 1.00 96.12 115 GLU A N 1
ATOM 983 C CA . GLU A 1 115 ? 0.557 4.331 8.334 1.00 96.12 115 GLU A CA 1
ATOM 984 C C . GLU A 1 115 ? -0.909 4.354 7.885 1.00 96.12 115 GLU A C 1
ATOM 986 O O . GLU A 1 115 ? -1.743 3.645 8.448 1.00 96.12 115 GLU A O 1
ATOM 991 N N . GLU A 1 116 ? -1.225 5.106 6.831 1.00 95.50 116 GLU A N 1
ATOM 992 C CA . GLU A 1 116 ? -2.589 5.223 6.323 1.00 95.50 116 GLU A CA 1
ATOM 993 C C . GLU A 1 116 ? -3.019 4.004 5.489 1.00 95.50 116 GLU A C 1
ATOM 995 O O . GLU A 1 116 ? -4.193 3.627 5.496 1.00 95.50 116 GLU A O 1
ATOM 1000 N N . LEU A 1 117 ? -2.090 3.363 4.772 1.00 97.81 117 LEU A N 1
ATOM 1001 C CA . LEU A 1 117 ? -2.365 2.155 3.983 1.00 97.81 117 LEU A CA 1
ATOM 1002 C C . LEU A 1 117 ? -2.516 0.902 4.859 1.00 97.81 117 LEU A C 1
ATOM 1004 O O . LEU A 1 117 ? -3.312 0.017 4.539 1.00 97.81 117 LEU A O 1
ATOM 1008 N N . LEU A 1 118 ? -1.790 0.823 5.975 1.00 98.25 118 LEU A N 1
ATOM 1009 C CA . LEU A 1 118 ? -1.845 -0.301 6.913 1.00 98.25 118 LEU A CA 1
ATOM 1010 C C . LEU A 1 118 ? -2.794 -0.073 8.089 1.00 98.25 118 LEU A C 1
ATOM 1012 O O . LEU A 1 118 ? -2.838 -0.894 9.000 1.00 98.25 118 LEU A O 1
ATOM 1016 N N . LEU A 1 119 ? -3.615 0.980 8.072 1.00 97.12 119 LEU A N 1
ATOM 1017 C CA . LEU A 1 119 ? -4.544 1.270 9.168 1.00 97.12 119 LEU A CA 1
ATOM 1018 C C . LEU A 1 119 ? -5.518 0.108 9.468 1.00 97.12 119 LEU A C 1
ATOM 1020 O O . LEU A 1 119 ? -5.945 -0.066 10.609 1.00 97.12 119 LEU A O 1
ATOM 1024 N N . VAL A 1 120 ? -5.803 -0.737 8.471 1.00 97.25 120 VAL A N 1
ATOM 1025 C CA . VAL A 1 120 ? -6.570 -1.989 8.613 1.00 97.25 120 VAL A CA 1
ATOM 1026 C C . VAL A 1 120 ? -5.950 -2.975 9.612 1.00 97.25 120 VAL A C 1
ATOM 1028 O O . VAL A 1 120 ? -6.667 -3.750 10.232 1.00 97.25 120 VAL A O 1
ATOM 1031 N N . LEU A 1 121 ? -4.632 -2.928 9.825 1.00 97.94 121 LEU A N 1
ATOM 1032 C CA . LEU A 1 121 ? -3.941 -3.755 10.818 1.00 97.94 121 LEU A CA 1
ATOM 1033 C C . LEU A 1 121 ? -4.275 -3.346 12.257 1.00 97.94 121 LEU A C 1
ATOM 1035 O O . LEU A 1 121 ? -4.149 -4.145 13.184 1.00 97.94 121 LEU A O 1
ATOM 1039 N N . ARG A 1 122 ? -4.697 -2.093 12.454 1.00 96.44 122 ARG A N 1
ATOM 1040 C CA . ARG A 1 122 ? -5.202 -1.586 13.734 1.00 96.44 122 ARG A CA 1
ATOM 1041 C C . ARG A 1 122 ? -6.715 -1.738 13.854 1.00 96.44 122 ARG A C 1
ATOM 1043 O O . ARG A 1 122 ? -7.201 -1.964 14.958 1.00 96.44 122 ARG A O 1
ATOM 1050 N N . PHE A 1 123 ? -7.432 -1.604 12.742 1.00 96.00 123 PHE A N 1
ATOM 1051 C CA . PHE A 1 123 ? -8.892 -1.656 12.681 1.00 96.00 123 PHE A CA 1
ATOM 1052 C C . PHE A 1 123 ? -9.345 -2.650 11.599 1.00 96.00 123 PHE A C 1
ATOM 1054 O O . PHE A 1 123 ? -9.696 -2.231 10.492 1.00 96.00 123 PHE A O 1
ATOM 1061 N N . PRO A 1 124 ? -9.314 -3.970 11.872 1.00 96.12 124 PRO A N 1
ATOM 1062 C CA . PRO A 1 124 ? -9.640 -4.995 10.878 1.00 96.12 124 PRO A CA 1
ATOM 1063 C C . PRO A 1 124 ? -11.085 -4.915 10.362 1.00 96.12 124 PRO A C 1
ATOM 1065 O O . PRO A 1 124 ? -11.429 -5.492 9.347 1.00 96.12 124 PRO A O 1
ATOM 1068 N N . GLU A 1 125 ? -11.987 -4.190 11.002 1.00 93.94 125 GLU A N 1
ATOM 1069 C CA . GLU A 1 125 ? -13.348 -4.003 10.505 1.00 93.94 125 GLU A CA 1
ATOM 1070 C C . GLU A 1 125 ? -13.431 -3.092 9.262 1.00 93.94 125 GLU A C 1
ATOM 1072 O O . GLU A 1 125 ? -14.414 -3.154 8.516 1.00 93.94 125 GLU A O 1
ATOM 1077 N N . ILE A 1 126 ? -12.419 -2.251 9.006 1.00 93.44 126 ILE A N 1
ATOM 1078 C CA . ILE A 1 126 ? -12.477 -1.264 7.918 1.00 93.44 126 ILE A CA 1
ATOM 1079 C C . ILE A 1 126 ? -12.222 -1.907 6.549 1.00 93.44 126 ILE A C 1
ATOM 1081 O O . ILE A 1 126 ? -11.416 -2.830 6.425 1.00 93.44 126 ILE A O 1
ATOM 1085 N N . PRO A 1 127 ? -12.871 -1.441 5.470 1.00 93.44 127 PRO A N 1
ATOM 1086 C CA . PRO A 1 127 ? -12.545 -1.916 4.134 1.00 93.44 127 PRO A CA 1
ATOM 1087 C C . PRO A 1 127 ? -11.187 -1.396 3.646 1.00 93.44 127 PRO A C 1
ATOM 1089 O O . PRO A 1 127 ? -10.720 -0.337 4.048 1.00 93.44 127 PRO A O 1
ATOM 1092 N N . LEU A 1 128 ? -10.572 -2.128 2.713 1.00 93.81 128 LEU A N 1
ATOM 1093 C CA . LEU A 1 128 ? -9.337 -1.706 2.030 1.00 93.81 128 LEU A CA 1
ATOM 1094 C C . LEU A 1 128 ? -9.587 -0.669 0.920 1.00 93.81 128 LEU A C 1
ATOM 1096 O O . LEU A 1 128 ? -8.653 -0.166 0.296 1.00 93.81 128 LEU A O 1
ATOM 1100 N N . HIS A 1 129 ? -10.853 -0.387 0.625 1.00 90.12 129 HIS A N 1
ATOM 1101 C CA . HIS A 1 129 ? -11.303 0.463 -0.468 1.00 90.12 129 HIS A CA 1
ATOM 1102 C C . HIS A 1 129 ? -12.542 1.256 -0.049 1.00 90.12 129 HIS A C 1
ATOM 1104 O O . HIS A 1 129 ? -13.291 0.832 0.829 1.00 90.12 129 HIS A O 1
ATOM 1110 N N . ASN A 1 130 ? -12.759 2.421 -0.661 1.00 81.75 130 ASN A N 1
ATOM 1111 C CA . ASN A 1 130 ? -13.818 3.345 -0.237 1.00 81.75 130 ASN A CA 1
ATOM 1112 C C . ASN A 1 130 ? -15.226 2.944 -0.738 1.00 81.75 130 ASN A C 1
ATOM 1114 O O . ASN A 1 130 ? -16.218 3.321 -0.121 1.00 81.75 130 ASN A O 1
ATOM 1118 N N . ASN A 1 131 ? -15.327 2.195 -1.843 1.00 75.88 131 ASN A N 1
ATOM 1119 C CA . ASN A 1 131 ? -16.585 1.783 -2.464 1.00 75.88 131 ASN A CA 1
ATOM 1120 C C . ASN A 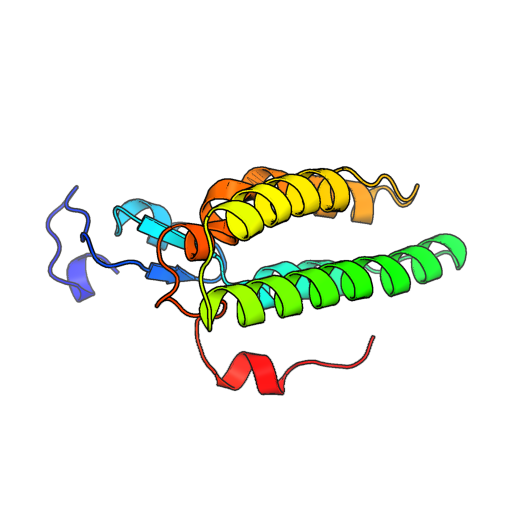1 131 ? -16.418 0.404 -3.138 1.00 75.88 131 ASN A C 1
ATOM 1122 O O . ASN A 1 131 ? -15.493 0.234 -3.937 1.00 75.88 131 ASN A O 1
ATOM 1126 N N . PRO A 1 132 ? -17.305 -0.578 -2.881 1.00 64.19 132 PRO A N 1
ATOM 1127 C CA . PRO A 1 132 ? -17.272 -1.893 -3.531 1.00 64.19 132 PRO A CA 1
ATOM 1128 C C . PRO A 1 132 ? -17.211 -1.862 -5.068 1.00 64.19 132 PRO A C 1
ATOM 1130 O O . PRO A 1 132 ? -16.642 -2.769 -5.677 1.00 64.19 132 PRO A O 1
ATOM 1133 N N . ALA A 1 133 ? -17.739 -0.811 -5.709 1.00 63.56 133 ALA A N 1
ATOM 1134 C CA . ALA A 1 133 ? -17.664 -0.632 -7.163 1.00 63.56 133 ALA A CA 1
ATOM 1135 C C . ALA A 1 133 ? -16.217 -0.568 -7.701 1.00 63.56 133 ALA A C 1
ATOM 1137 O O . ALA A 1 133 ? -15.975 -0.850 -8.873 1.00 63.56 133 ALA A O 1
ATOM 1138 N N . GLU A 1 134 ? -15.235 -0.240 -6.858 1.00 62.78 134 GLU A N 1
ATOM 1139 C CA . GLU A 1 134 ? -13.831 -0.137 -7.264 1.00 62.78 134 GLU A CA 1
ATOM 1140 C C . GLU A 1 134 ? -13.148 -1.492 -7.469 1.00 62.78 134 GLU A C 1
ATOM 1142 O O . GLU A 1 134 ? -12.237 -1.587 -8.293 1.00 62.78 134 GLU A O 1
ATOM 1147 N N . LEU A 1 135 ? -13.619 -2.546 -6.794 1.00 60.84 135 LEU A N 1
ATOM 1148 C CA . LEU A 1 135 ? -13.136 -3.920 -6.986 1.00 60.84 135 LEU A CA 1
ATOM 1149 C C . LEU A 1 135 ? -13.546 -4.497 -8.342 1.00 60.84 135 LEU A C 1
ATOM 1151 O O . LEU A 1 135 ? -12.767 -5.220 -8.961 1.00 60.84 135 LEU A O 1
ATOM 1155 N N . ALA A 1 136 ? -14.735 -4.134 -8.835 1.00 59.72 136 ALA A N 1
ATOM 1156 C CA . ALA A 1 136 ? -15.211 -4.533 -10.161 1.00 59.72 136 ALA A CA 1
ATOM 1157 C C . ALA A 1 136 ? -14.358 -3.941 -11.301 1.00 59.72 136 ALA A C 1
ATOM 1159 O O . ALA A 1 136 ? -14.402 -4.420 -12.429 1.00 59.72 136 ALA A O 1
ATOM 1160 N N . LEU A 1 137 ? -13.546 -2.925 -10.993 1.00 56.38 137 LEU A N 1
ATOM 1161 C CA . LEU A 1 137 ? -12.636 -2.248 -11.914 1.00 56.38 137 LEU A CA 1
ATOM 1162 C C . LEU A 1 137 ? -11.191 -2.755 -11.787 1.00 56.38 137 LEU A C 1
ATOM 1164 O O . LEU A 1 137 ? -10.251 -2.018 -12.098 1.00 56.38 137 LEU A O 1
ATOM 1168 N N . ARG A 1 138 ? -10.977 -3.997 -11.325 1.00 66.19 138 ARG A N 1
ATOM 1169 C CA . ARG A 1 138 ? -9.676 -4.674 -11.446 1.00 66.19 138 ARG A CA 1
ATOM 1170 C C . ARG A 1 138 ? -9.396 -4.924 -12.927 1.00 66.19 138 ARG A C 1
ATOM 1172 O O . ARG A 1 138 ? -9.643 -6.002 -13.450 1.00 66.19 138 ARG A O 1
ATOM 1179 N N . GLU A 1 139 ? -8.920 -3.898 -13.624 1.00 60.16 139 GLU A N 1
ATOM 1180 C CA . GLU A 1 139 ? -8.610 -4.044 -15.043 1.00 60.16 139 GLU A CA 1
ATOM 1181 C C . GLU A 1 139 ? -7.326 -4.876 -15.204 1.00 60.16 139 GLU A C 1
ATOM 1183 O O . GLU A 1 139 ? -6.400 -4.718 -14.393 1.00 60.16 139 GLU A O 1
ATOM 1188 N N . PRO A 1 140 ? -7.250 -5.720 -16.244 1.00 60.25 140 PRO A N 1
ATOM 1189 C CA . PRO A 1 140 ? -6.045 -6.475 -16.559 1.00 60.25 140 PRO A CA 1
ATOM 1190 C C . PRO A 1 140 ? -4.830 -5.555 -16.780 1.00 60.25 140 PRO A C 1
ATOM 1192 O O . PRO A 1 140 ? -4.981 -4.383 -17.134 1.00 60.25 140 PRO A O 1
ATOM 1195 N N . TRP A 1 141 ? -3.636 -6.096 -16.531 1.00 57.66 141 TRP A N 1
ATOM 1196 C CA . TRP A 1 141 ? -2.325 -5.461 -16.722 1.00 57.66 141 TRP A CA 1
ATOM 1197 C C . TRP A 1 141 ? -1.597 -6.030 -17.945 1.00 57.66 141 TRP A C 1
ATOM 1199 O O . TRP A 1 141 ? -1.781 -7.236 -18.222 1.00 57.66 141 T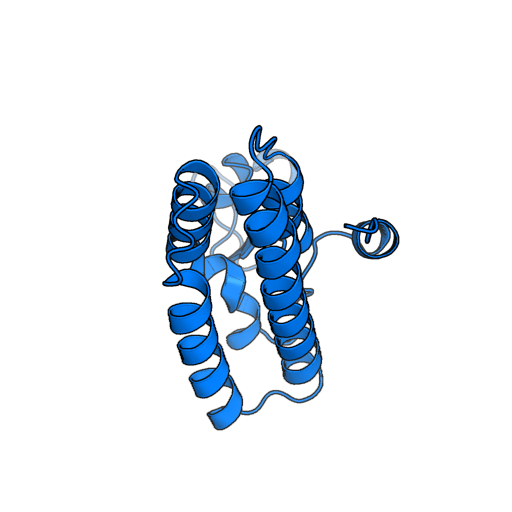RP A O 1
#

Mean predicted aligned error: 5.87 Å

Secondary structure (DSSP, 8-state):
-TTTTTPPTT--BSS-EEESS-GGGTTTBSSEEEPHHHHHHHHHT---SSHHHHHHHHHHHHHHHHHHHHHHHHHHS--HHHHHHHHHHHHHHTT---S-HHHHHHHHHHHTTHHHHSGGGT-TTS-SSS-GGGGGG----

Radius of gyration: 16.36 Å; Cα contacts (8 Å, |Δi|>4): 146; chains: 1; bounding box: 37×38×40 Å

pLDDT: mean 88.54, std 12.95, range [55.53, 98.75]

Nearest PDB structures (foldseek):
  2yfb-assembly1_A  TM=5.287E-01  e=4.963E+00  Pseudomonas putida KT2440

Solvent-accessible surface area (backbone atoms only — not comparable to full-atom values): 8352 Å² total; per-residue (Å²): 108,53,76,82,69,72,42,57,93,92,45,57,40,85,56,75,43,60,39,79,73,57,72,80,52,71,70,41,27,77,38,57,32,40,17,49,62,53,59,59,51,57,61,71,72,61,81,65,90,50,68,71,42,44,53,46,63,57,51,52,59,55,54,54,50,54,50,50,53,49,52,60,50,38,44,78,58,75,46,77,70,57,45,56,50,52,59,48,50,48,55,55,64,39,62,58,79,76,88,34,67,72,57,36,54,49,33,49,55,54,47,74,41,44,70,29,59,48,39,44,77,82,40,43,88,55,73,63,49,73,50,78,74,59,66,80,60,71,69,90,128